Protein AF-A0A6A5HAQ0-F1 (afdb_monomer_lite)

InterPro domains:
  IPR001810 F-box domain [PF00646] (31-70)
  IPR001810 F-box domain [PS50181] (28-74)
  IPR001810 F-box domain [SM00256] (34-74)
  IPR036047 F-box-like domain superfamily [SSF81383] (24-90)

Organism: Caenorhabditis remanei (NCBI:txid31234)

Radius of gyration: 22.02 Å; chains: 1; bounding box: 55×58×57 Å

pLDDT: mean 70.09, std 23.06, range [25.55, 95.06]

Secondary structure (DSSP, 8-state):
-------SSSSGGG--PPP-----S-----GGGS-HHHHHHHHHHS-HHHHHHHTTT-HHHHHHHHHHT----EEEEEEEEETTEEEEEEEETTS-EEEEEEEE-SS-EEEEEEEE-TT--S---------------TTTTHHHHHTT--

Structure (mmCIF, N/CA/C/O backbone):
data_AF-A0A6A5HAQ0-F1
#
_entry.id   AF-A0A6A5HAQ0-F1
#
loop_
_atom_site.group_PDB
_atom_site.id
_atom_site.type_symbol
_atom_site.label_atom_id
_atom_site.label_alt_id
_atom_site.label_comp_id
_atom_site.label_asym_id
_atom_site.label_entity_id
_atom_site.label_seq_id
_atom_site.pdbx_PDB_ins_code
_atom_site.Cartn_x
_atom_site.Cartn_y
_atom_site.Cartn_z
_atom_site.occupancy
_atom_site.B_iso_or_equiv
_atom_site.auth_seq_id
_atom_site.auth_comp_id
_atom_site.auth_asym_id
_atom_site.auth_atom_id
_atom_site.pdbx_PDB_model_num
ATOM 1 N N . MET A 1 1 ? 35.320 44.596 -13.897 1.00 39.03 1 MET A N 1
ATOM 2 C CA . MET A 1 1 ? 35.387 43.252 -13.281 1.00 39.03 1 MET A CA 1
ATOM 3 C C . MET A 1 1 ? 34.126 42.502 -13.699 1.00 39.03 1 MET A C 1
ATOM 5 O O . MET A 1 1 ? 33.036 42.894 -13.307 1.00 39.03 1 MET A O 1
ATOM 9 N N . HIS A 1 2 ? 34.260 41.569 -14.641 1.00 41.62 2 HIS A N 1
ATOM 10 C CA . HIS A 1 2 ? 33.159 41.023 -15.441 1.00 41.62 2 HIS A CA 1
ATOM 11 C C . HIS A 1 2 ? 32.375 39.963 -14.645 1.00 41.62 2 HIS A C 1
ATOM 13 O O . HIS A 1 2 ? 32.931 38.932 -14.278 1.00 41.62 2 HIS A O 1
ATOM 19 N N . ARG A 1 3 ? 31.085 40.202 -14.390 1.00 46.31 3 ARG A N 1
ATOM 20 C CA . ARG A 1 3 ? 30.111 39.144 -14.089 1.00 46.31 3 ARG A CA 1
ATOM 21 C C . ARG A 1 3 ? 29.342 38.875 -15.375 1.00 46.31 3 ARG A C 1
ATOM 23 O O . ARG A 1 3 ? 28.721 39.802 -15.875 1.00 46.31 3 ARG A O 1
ATOM 30 N N . SER A 1 4 ? 29.330 37.643 -15.880 1.00 43.62 4 SER A N 1
ATOM 31 C CA . SER A 1 4 ? 28.161 37.174 -16.631 1.00 43.62 4 SER A CA 1
ATOM 32 C C . SER A 1 4 ? 28.118 35.653 -16.733 1.00 43.62 4 SER A C 1
ATOM 34 O O . SER A 1 4 ? 29.110 34.988 -17.014 1.00 43.62 4 SER A O 1
ATOM 36 N N . ILE A 1 5 ? 26.933 35.142 -16.438 1.00 51.72 5 ILE A N 1
ATOM 37 C CA . ILE A 1 5 ? 26.522 33.755 -16.259 1.00 51.72 5 ILE A CA 1
ATOM 38 C C . ILE A 1 5 ? 26.538 33.030 -17.614 1.00 51.72 5 ILE A C 1
ATOM 40 O O . ILE A 1 5 ? 25.803 33.406 -18.519 1.00 51.72 5 ILE A O 1
ATOM 44 N N . CYS A 1 6 ? 27.326 31.961 -17.754 1.00 48.03 6 CYS A N 1
ATOM 45 C CA . CYS A 1 6 ? 27.290 31.066 -18.919 1.00 48.03 6 CYS A CA 1
ATOM 46 C C . CYS A 1 6 ? 27.168 29.603 -18.476 1.00 48.03 6 CYS A C 1
ATOM 48 O O . CYS A 1 6 ? 28.138 28.851 -18.508 1.00 48.03 6 CYS A O 1
ATOM 50 N N . SER A 1 7 ? 25.976 29.181 -18.043 1.00 51.88 7 SER A N 1
ATOM 51 C CA . SER A 1 7 ? 25.698 27.743 -17.860 1.00 51.88 7 SER A CA 1
ATOM 52 C C . SER A 1 7 ? 24.232 27.318 -17.993 1.00 51.88 7 SER A C 1
ATOM 54 O O . SER A 1 7 ? 23.867 26.247 -17.529 1.00 51.88 7 SER A O 1
ATOM 56 N N . GLN A 1 8 ? 23.375 28.090 -18.670 1.00 53.41 8 GLN A N 1
ATOM 57 C CA . GLN A 1 8 ? 21.958 27.709 -18.828 1.00 53.41 8 GLN A CA 1
ATOM 58 C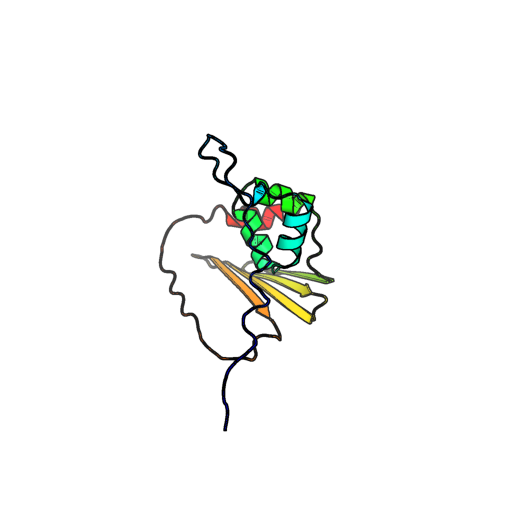 C . GLN A 1 8 ? 21.535 27.274 -20.243 1.00 53.41 8 GLN A C 1
ATOM 60 O O . GLN A 1 8 ? 20.347 27.147 -20.505 1.00 53.41 8 GLN A O 1
ATOM 65 N N . ILE A 1 9 ? 22.463 26.975 -21.161 1.00 53.72 9 ILE A N 1
ATOM 66 C CA . ILE A 1 9 ? 22.099 26.605 -22.550 1.00 53.72 9 ILE A CA 1
ATOM 67 C C . ILE A 1 9 ? 22.641 25.225 -22.947 1.00 53.72 9 ILE A C 1
ATOM 69 O O . ILE A 1 9 ? 23.204 25.049 -24.022 1.00 53.72 9 ILE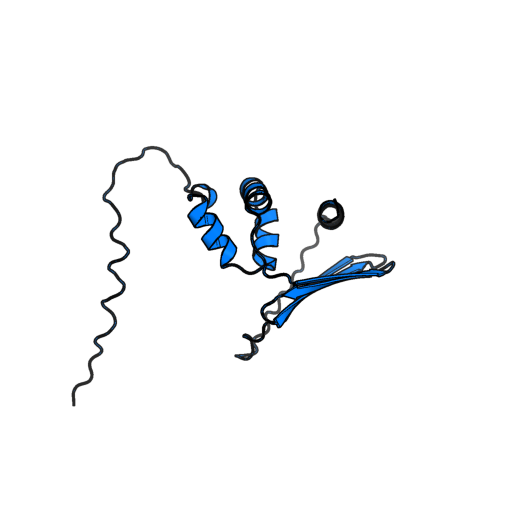 A O 1
ATOM 73 N N . LEU A 1 10 ? 22.487 24.214 -22.087 1.00 50.12 10 LEU A N 1
ATOM 74 C CA . LEU A 1 10 ? 22.828 22.829 -22.457 1.00 50.12 10 LEU A CA 1
ATOM 75 C C . LEU A 1 10 ? 21.720 21.795 -22.221 1.00 50.12 10 LEU A C 1
ATOM 77 O O . LEU A 1 10 ? 21.869 20.657 -22.655 1.00 50.12 10 LEU A O 1
ATOM 81 N N . CYS A 1 11 ? 20.567 22.185 -21.667 1.00 48.84 11 CYS A N 1
ATOM 82 C CA . CYS A 1 11 ? 19.470 21.244 -21.397 1.00 48.84 11 CYS A CA 1
ATOM 83 C C . CYS A 1 11 ? 18.275 21.323 -22.366 1.00 48.84 11 CYS A C 1
ATOM 85 O O . CYS A 1 11 ? 17.365 20.510 -22.261 1.00 48.84 11 CYS A O 1
ATOM 87 N N . LEU A 1 12 ? 18.261 22.227 -23.353 1.00 45.44 12 LEU A N 1
ATOM 88 C CA . LEU A 1 12 ? 17.104 22.380 -24.257 1.00 45.44 12 LEU A CA 1
ATOM 89 C C . LEU A 1 12 ? 17.155 21.513 -25.529 1.00 45.44 12 LEU A C 1
ATOM 91 O O . LEU A 1 12 ? 16.283 21.621 -26.385 1.00 45.44 12 LEU A O 1
ATOM 95 N N . LYS A 1 13 ? 18.138 20.612 -25.671 1.00 45.53 13 LYS A N 1
ATOM 96 C CA . LYS A 1 13 ? 18.230 19.717 -26.844 1.00 45.53 13 LYS A CA 1
ATOM 97 C C . LYS A 1 13 ? 17.326 18.479 -26.777 1.00 45.53 13 LYS A C 1
ATOM 99 O O . LYS A 1 13 ? 17.242 17.755 -27.762 1.00 45.53 13 LYS A O 1
ATOM 104 N N . TRP A 1 14 ? 16.656 18.240 -25.650 1.00 41.88 14 TRP A N 1
ATOM 105 C CA . TRP A 1 14 ? 15.807 17.059 -25.441 1.00 41.88 14 TRP A CA 1
ATOM 106 C C . TRP A 1 14 ? 14.336 17.251 -25.824 1.00 41.88 14 TRP A C 1
ATOM 108 O O . TRP A 1 14 ? 13.558 16.313 -25.708 1.00 41.88 14 TRP A O 1
ATOM 118 N N . PHE A 1 15 ? 13.948 18.429 -26.316 1.00 42.50 15 PHE A N 1
ATOM 119 C CA . PHE A 1 15 ? 12.556 18.717 -26.665 1.00 42.50 15 PHE A CA 1
ATOM 120 C C . PHE A 1 15 ? 12.433 19.259 -28.090 1.00 42.50 15 PHE A C 1
ATOM 122 O O . PHE A 1 15 ? 11.892 20.334 -28.331 1.00 42.50 15 PHE A O 1
ATOM 129 N N . LYS A 1 16 ? 12.969 18.524 -29.069 1.00 44.62 16 LYS A N 1
ATOM 130 C CA . LYS A 1 16 ? 12.567 18.738 -30.461 1.00 44.62 16 LYS A CA 1
ATOM 131 C C . LYS A 1 16 ? 11.376 17.826 -30.733 1.00 44.62 16 LYS A C 1
ATOM 133 O O . LYS A 1 16 ? 11.553 16.640 -30.994 1.00 44.62 16 LYS A O 1
ATOM 138 N N . SER A 1 17 ? 10.178 18.388 -30.589 1.00 50.38 17 SER A N 1
ATOM 139 C CA . SER A 1 17 ? 8.924 17.728 -30.956 1.00 50.38 17 SER A CA 1
ATOM 140 C C . SER A 1 17 ? 8.975 17.362 -32.444 1.00 50.38 17 SER A C 1
ATOM 142 O O . SER A 1 17 ? 9.303 18.241 -33.250 1.00 50.38 17 SER A O 1
ATOM 144 N N . PRO A 1 18 ? 8.701 16.107 -32.838 1.00 53.66 18 PRO A N 1
ATOM 145 C CA . PRO A 1 18 ? 8.437 15.787 -34.233 1.00 53.66 18 PRO A CA 1
ATOM 146 C C . PRO A 1 18 ? 7.295 16.664 -34.758 1.00 53.66 18 PRO A C 1
ATOM 148 O O . PRO A 1 18 ? 6.339 16.945 -34.031 1.00 53.66 18 PRO A O 1
ATOM 151 N N . GLN A 1 19 ? 7.468 17.155 -35.986 1.00 50.41 19 GLN A N 1
ATOM 152 C CA . GLN A 1 19 ? 6.498 17.988 -36.687 1.00 50.41 19 GLN A CA 1
ATOM 153 C C . GLN A 1 19 ? 5.164 17.255 -36.835 1.00 50.41 19 GLN A C 1
ATOM 155 O O . GLN A 1 19 ? 5.131 16.034 -36.962 1.00 50.41 19 GLN A O 1
ATOM 160 N N . GLU A 1 20 ? 4.100 18.052 -36.796 1.00 57.94 20 GLU A N 1
ATOM 161 C CA . GLU A 1 20 ? 2.698 17.687 -36.970 1.00 57.94 20 GLU A CA 1
ATOM 162 C C . GLU A 1 20 ? 2.494 16.719 -38.144 1.00 57.94 20 GLU A C 1
ATOM 164 O O . GLU A 1 20 ? 2.389 17.127 -39.298 1.00 57.94 20 GLU A O 1
ATOM 169 N N . GLU A 1 21 ? 2.377 15.428 -37.841 1.00 51.31 21 GLU A N 1
ATOM 170 C CA . GLU A 1 21 ? 1.581 14.526 -38.661 1.00 51.31 21 GLU A CA 1
ATOM 171 C C . GLU A 1 21 ? 0.204 14.419 -38.009 1.00 51.31 21 GLU A C 1
ATOM 173 O O . GLU A 1 21 ? 0.046 14.055 -36.843 1.00 51.31 21 GLU A O 1
ATOM 178 N N . VAL A 1 22 ? -0.791 14.855 -38.772 1.00 51.25 22 VAL A N 1
ATOM 179 C CA . VAL A 1 22 ? -2.199 14.933 -38.405 1.00 51.25 22 VAL A CA 1
ATOM 180 C C . VAL A 1 22 ? -2.718 13.531 -38.073 1.00 51.25 22 VAL A C 1
ATOM 182 O O . VAL A 1 22 ? -2.999 12.739 -38.967 1.00 51.25 22 VAL A O 1
ATOM 185 N N . PHE A 1 23 ? -2.903 13.242 -36.784 1.00 48.22 23 PHE A N 1
ATOM 186 C CA . PHE A 1 23 ? -3.730 12.131 -36.317 1.00 48.22 23 PHE A CA 1
ATOM 187 C C . PHE A 1 23 ? -5.082 12.685 -35.868 1.00 48.22 23 PHE A C 1
ATOM 189 O O . PHE A 1 23 ? -5.248 13.179 -34.755 1.00 48.22 23 PHE A O 1
ATOM 196 N N . THR A 1 24 ? -6.070 12.621 -36.758 1.00 57.78 24 THR A N 1
ATOM 197 C CA . THR A 1 24 ? -7.471 12.890 -36.424 1.00 57.78 24 THR A CA 1
ATOM 198 C C . THR A 1 24 ? -8.029 11.760 -35.562 1.00 57.78 24 THR A C 1
ATOM 200 O O . THR A 1 24 ? -8.511 10.752 -36.068 1.00 57.78 24 THR A O 1
ATOM 203 N N . SER A 1 25 ? -7.956 11.926 -34.250 1.00 55.00 25 SER A N 1
ATOM 204 C CA . SER A 1 25 ? -9.039 11.680 -33.292 1.00 55.00 25 SER A CA 1
ATOM 205 C C . SER A 1 25 ? -8.545 12.198 -31.947 1.00 55.00 25 SER A C 1
ATOM 207 O O . SER A 1 25 ? -7.350 12.130 -31.671 1.00 55.00 25 SER A O 1
ATOM 209 N N . ASP A 1 26 ? -9.445 12.757 -31.146 1.00 59.91 26 ASP A N 1
ATOM 210 C CA . ASP A 1 26 ? -9.218 13.286 -29.797 1.00 59.91 26 ASP A CA 1
ATOM 211 C C . ASP A 1 26 ? -8.805 12.155 -28.825 1.00 59.91 26 ASP A C 1
ATOM 213 O O . ASP A 1 26 ? -9.524 11.763 -27.906 1.00 59.91 26 ASP A O 1
ATOM 217 N N . SER A 1 27 ? -7.672 11.514 -29.114 1.00 62.72 27 SER A N 1
ATOM 218 C CA . SER A 1 27 ? -7.144 10.379 -28.378 1.00 62.72 27 SER A CA 1
ATOM 219 C C . SER A 1 27 ? -6.373 10.933 -27.193 1.00 62.72 27 SER A C 1
ATOM 221 O O . SER A 1 27 ? -5.240 11.404 -27.280 1.00 62.72 27 SER A O 1
ATOM 223 N N . LYS A 1 28 ? -7.052 10.944 -26.051 1.00 75.88 28 LYS A N 1
ATOM 224 C CA . LYS A 1 28 ? -6.459 11.246 -24.757 1.00 75.88 28 LYS A CA 1
ATOM 225 C C . LYS A 1 28 ? -5.313 10.266 -24.497 1.00 75.88 28 LYS A C 1
ATOM 227 O O . LYS A 1 28 ? -5.563 9.146 -24.062 1.00 75.88 28 LYS A O 1
ATOM 232 N N . VAL A 1 29 ? -4.077 10.704 -24.743 1.00 81.38 29 VAL A N 1
ATOM 233 C CA . VAL A 1 29 ? -2.872 9.925 -24.440 1.00 81.38 29 VAL A CA 1
ATOM 234 C C . VAL A 1 29 ? -2.844 9.644 -22.940 1.00 81.38 29 VAL A C 1
ATOM 236 O O . VAL A 1 29 ? -2.788 10.556 -22.109 1.00 81.38 29 VAL A O 1
ATOM 239 N N . SER A 1 30 ? -2.928 8.367 -22.596 1.00 83.88 30 SER A N 1
ATOM 240 C CA . SER A 1 30 ? -2.866 7.855 -21.239 1.00 83.88 30 SER A CA 1
ATOM 241 C C . SER A 1 30 ? -1.439 7.443 -20.910 1.00 83.88 30 SER A C 1
ATOM 243 O O . SER A 1 30 ? -0.687 6.958 -21.750 1.00 83.88 30 SER A O 1
ATOM 245 N N . ILE A 1 31 ? -1.071 7.550 -19.636 1.00 84.69 31 ILE A N 1
ATOM 246 C CA . ILE A 1 31 ? 0.174 6.961 -19.133 1.00 84.69 31 ILE A CA 1
ATOM 247 C C . ILE A 1 31 ? 0.248 5.450 -19.414 1.00 84.69 31 ILE A C 1
ATOM 249 O O . ILE A 1 31 ? 1.333 4.930 -19.636 1.00 84.69 31 ILE A O 1
ATOM 253 N N . MET A 1 32 ? -0.896 4.758 -19.473 1.00 86.31 32 MET A N 1
ATOM 254 C CA . MET A 1 32 ? -0.953 3.326 -19.798 1.00 86.31 32 MET A CA 1
ATOM 255 C C . MET A 1 32 ? -0.655 3.013 -21.269 1.00 86.31 32 MET A C 1
ATOM 257 O O . MET A 1 32 ? -0.423 1.853 -21.583 1.00 86.31 32 MET A O 1
ATOM 261 N N . ASP A 1 33 ? -0.631 4.016 -22.150 1.00 87.94 33 ASP A N 1
ATOM 262 C CA . ASP A 1 33 ? -0.256 3.829 -23.556 1.00 87.94 33 ASP A CA 1
ATOM 263 C C . ASP A 1 33 ? 1.275 3.792 -23.728 1.00 87.94 33 ASP A C 1
ATOM 265 O O . ASP A 1 33 ? 1.788 3.509 -24.812 1.00 87.94 33 ASP A O 1
ATOM 269 N N . MET A 1 34 ? 2.035 4.078 -22.659 1.00 90.69 34 MET A N 1
ATOM 270 C CA . MET A 1 34 ? 3.488 3.947 -22.668 1.00 90.69 34 MET A CA 1
ATOM 271 C C . MET A 1 34 ? 3.907 2.469 -22.704 1.00 90.69 34 MET A C 1
ATOM 273 O O . MET A 1 34 ? 3.323 1.652 -21.994 1.00 90.69 34 MET A O 1
ATOM 277 N N . PRO A 1 35 ? 4.985 2.120 -23.432 1.00 91.62 35 PRO A N 1
ATOM 278 C CA . PRO A 1 35 ? 5.501 0.756 -23.449 1.00 91.62 35 PRO A CA 1
ATOM 279 C C . PRO A 1 35 ? 5.841 0.238 -22.048 1.00 91.62 35 PRO A C 1
ATOM 281 O O . PRO A 1 35 ? 6.385 0.973 -21.217 1.00 91.62 35 PRO A O 1
ATOM 284 N N . ASP A 1 36 ? 5.645 -1.061 -21.824 1.00 89.81 36 ASP A N 1
ATOM 285 C CA . ASP A 1 36 ? 5.854 -1.722 -20.528 1.00 89.81 36 ASP A CA 1
ATOM 286 C C . ASP A 1 36 ? 7.215 -1.433 -19.888 1.00 89.81 36 ASP A C 1
ATOM 288 O O . ASP A 1 36 ? 7.324 -1.275 -18.671 1.00 89.81 36 ASP A O 1
ATOM 292 N N . LEU A 1 37 ? 8.276 -1.344 -20.697 1.00 90.12 37 LEU A N 1
ATOM 293 C CA . LEU A 1 37 ? 9.620 -1.025 -20.213 1.00 90.12 37 LEU A CA 1
ATOM 294 C C . LEU A 1 37 ? 9.669 0.354 -19.538 1.00 90.12 37 LEU A C 1
ATOM 296 O O . LEU A 1 37 ? 10.300 0.515 -18.491 1.00 90.12 37 LEU A O 1
ATOM 300 N N . VAL A 1 38 ? 8.997 1.340 -20.133 1.00 91.44 38 VAL A N 1
ATOM 301 C CA . VAL A 1 38 ? 8.907 2.703 -19.604 1.00 91.44 38 VAL A CA 1
ATOM 302 C C . VAL A 1 38 ? 8.080 2.690 -18.324 1.00 91.44 38 VAL A C 1
ATOM 304 O O . VAL A 1 38 ? 8.538 3.195 -17.299 1.00 91.44 38 VAL A O 1
ATOM 307 N N . MET A 1 39 ? 6.926 2.022 -18.343 1.00 92.00 39 MET A N 1
ATOM 308 C CA . MET A 1 39 ? 6.043 1.905 -17.182 1.00 92.00 39 MET A CA 1
ATOM 309 C C . MET A 1 39 ? 6.720 1.226 -15.992 1.00 92.00 39 MET A C 1
ATOM 311 O O . MET A 1 39 ? 6.661 1.730 -14.871 1.00 92.00 39 MET A O 1
ATOM 315 N N . ARG A 1 40 ? 7.463 0.141 -16.228 1.00 90.38 40 ARG A N 1
ATOM 316 C CA . ARG A 1 40 ? 8.249 -0.548 -15.195 1.00 90.38 40 ARG A CA 1
ATOM 317 C C . ARG A 1 40 ? 9.316 0.364 -14.599 1.00 90.38 40 ARG A C 1
ATOM 319 O O . ARG A 1 40 ? 9.536 0.333 -13.392 1.00 90.38 40 ARG A O 1
ATOM 326 N N . LYS A 1 41 ? 9.976 1.180 -15.423 1.00 89.94 41 LYS A N 1
ATOM 327 C CA . LYS A 1 41 ? 11.005 2.117 -14.958 1.00 89.94 41 LYS A CA 1
ATOM 328 C C . LYS A 1 41 ? 10.410 3.264 -14.140 1.00 89.94 41 LYS A C 1
ATOM 330 O O . LYS A 1 41 ? 10.994 3.642 -13.129 1.00 89.94 41 LYS A O 1
ATOM 335 N N . ILE A 1 42 ? 9.245 3.777 -14.539 1.00 90.81 42 ILE A N 1
ATOM 336 C CA . ILE A 1 42 ? 8.497 4.780 -13.769 1.00 90.81 42 ILE A CA 1
ATOM 337 C C . ILE A 1 42 ? 8.088 4.189 -12.417 1.00 90.81 42 ILE A C 1
ATOM 339 O O . ILE A 1 42 ? 8.410 4.762 -11.377 1.00 90.81 42 ILE A O 1
ATOM 343 N N . LEU A 1 43 ? 7.443 3.017 -12.421 1.00 89.56 43 LEU A N 1
ATOM 344 C CA . LEU A 1 43 ? 6.983 2.364 -11.197 1.00 89.56 43 LEU A CA 1
ATOM 345 C C . LEU A 1 43 ? 8.134 1.905 -10.289 1.00 89.56 43 LEU A C 1
ATOM 347 O O . LEU A 1 43 ? 7.998 1.932 -9.072 1.00 89.56 43 LEU A O 1
ATOM 351 N N . GLY A 1 44 ? 9.287 1.539 -10.852 1.00 85.19 44 GLY A N 1
ATOM 352 C CA . GLY A 1 44 ? 10.487 1.193 -10.085 1.00 85.19 44 GLY A CA 1
ATOM 353 C C . GLY A 1 44 ? 11.147 2.384 -9.381 1.00 85.19 44 GLY A C 1
ATOM 354 O O . GLY A 1 44 ? 11.887 2.185 -8.421 1.00 85.19 44 GLY A O 1
ATOM 355 N N . ASN A 1 45 ? 10.872 3.614 -9.827 1.00 85.25 45 ASN A N 1
ATOM 356 C CA . ASN A 1 45 ? 11.419 4.837 -9.233 1.00 85.25 45 ASN A CA 1
ATOM 357 C C . ASN A 1 45 ? 10.487 5.502 -8.210 1.00 85.25 45 ASN A C 1
ATOM 359 O O . ASN A 1 45 ? 10.903 6.450 -7.542 1.00 85.25 45 ASN A O 1
ATOM 363 N N . VAL A 1 46 ? 9.241 5.046 -8.078 1.00 85.12 46 VAL A N 1
ATOM 364 C CA . VAL A 1 46 ? 8.297 5.580 -7.085 1.00 85.12 46 VAL A CA 1
ATOM 365 C C . VAL A 1 46 ? 8.323 4.757 -5.794 1.00 85.12 46 VAL A C 1
ATOM 367 O O . VAL A 1 46 ? 8.687 3.584 -5.773 1.00 85.12 46 VAL A O 1
ATOM 370 N N . GLY A 1 47 ? 7.947 5.391 -4.681 1.00 84.19 47 GLY A N 1
ATOM 371 C CA . GLY A 1 47 ? 7.886 4.735 -3.375 1.00 84.19 47 GLY A CA 1
ATOM 372 C C . GLY A 1 47 ? 6.786 3.671 -3.286 1.00 84.19 47 GLY A C 1
ATOM 373 O O . GLY A 1 47 ? 5.771 3.745 -3.979 1.00 84.19 47 GLY A O 1
ATOM 374 N N . PHE A 1 48 ? 6.960 2.710 -2.375 1.00 84.94 48 PHE A N 1
ATOM 375 C CA . PHE A 1 48 ? 6.031 1.592 -2.173 1.00 84.94 48 PHE A CA 1
ATOM 376 C C . PHE A 1 48 ? 4.589 2.053 -1.912 1.00 84.94 48 PHE A C 1
ATOM 378 O O . PHE A 1 48 ? 3.667 1.591 -2.583 1.00 84.94 48 PHE A O 1
ATOM 385 N N . THR A 1 49 ? 4.377 3.017 -1.007 1.00 83.81 49 THR A N 1
ATOM 386 C CA . THR A 1 49 ? 3.027 3.531 -0.716 1.00 83.81 49 THR A CA 1
ATOM 387 C C . THR A 1 49 ? 2.376 4.168 -1.943 1.00 83.81 49 THR A C 1
ATOM 389 O O . THR A 1 49 ? 1.173 4.011 -2.157 1.00 83.81 49 THR A O 1
ATOM 392 N N . THR A 1 50 ? 3.153 4.844 -2.791 1.00 88.06 50 THR A N 1
ATOM 393 C CA . THR A 1 50 ? 2.644 5.413 -4.045 1.00 88.06 50 THR A CA 1
ATOM 394 C C . THR A 1 50 ? 2.207 4.318 -5.011 1.00 88.06 50 THR A C 1
ATOM 396 O O . THR A 1 50 ? 1.128 4.426 -5.587 1.00 88.06 50 THR A O 1
ATOM 399 N N . ILE A 1 51 ? 2.970 3.229 -5.139 1.00 89.81 51 ILE A N 1
ATOM 400 C CA . ILE A 1 51 ? 2.583 2.081 -5.977 1.00 89.81 51 ILE A CA 1
ATOM 401 C C . ILE A 1 51 ? 1.270 1.467 -5.479 1.00 89.81 51 ILE A C 1
ATOM 403 O O . ILE A 1 51 ? 0.355 1.231 -6.268 1.00 89.81 51 ILE A O 1
ATOM 407 N N . MET A 1 52 ? 1.125 1.291 -4.163 1.00 87.69 52 MET A N 1
ATOM 408 C CA . MET A 1 52 ? -0.114 0.772 -3.572 1.00 87.69 52 MET A CA 1
ATOM 409 C C . MET A 1 52 ? -1.312 1.699 -3.826 1.00 87.69 52 MET A C 1
ATOM 411 O O . MET A 1 52 ? -2.423 1.221 -4.058 1.00 87.69 52 MET A O 1
ATOM 415 N N . LYS A 1 53 ? -1.102 3.022 -3.853 1.00 89.00 53 LYS A N 1
ATOM 416 C CA . LYS A 1 53 ? -2.133 3.986 -4.272 1.00 89.00 53 LYS A CA 1
ATOM 417 C C . LYS A 1 53 ? -2.472 3.842 -5.759 1.00 89.00 53 LYS A C 1
ATOM 419 O O . LYS A 1 53 ? -3.654 3.812 -6.091 1.00 89.00 53 LYS A O 1
ATOM 424 N N . LEU A 1 54 ? -1.480 3.687 -6.640 1.00 90.19 54 LEU A N 1
ATOM 425 C CA . LEU A 1 54 ? -1.691 3.509 -8.086 1.00 90.19 54 LEU A CA 1
ATOM 426 C C . LEU A 1 54 ? -2.509 2.251 -8.413 1.00 90.19 54 LEU A C 1
ATOM 428 O O . LEU A 1 54 ? -3.390 2.309 -9.270 1.00 90.19 54 LEU A O 1
ATOM 432 N N . ARG A 1 55 ? -2.330 1.159 -7.656 1.00 90.31 55 ARG A N 1
ATOM 433 C CA . ARG A 1 55 ? -3.157 -0.063 -7.760 1.00 90.31 55 ARG A CA 1
ATOM 434 C C . ARG A 1 55 ? -4.662 0.198 -7.553 1.00 90.31 55 ARG A C 1
ATOM 436 O O . ARG A 1 55 ? -5.508 -0.566 -8.031 1.00 90.31 55 ARG A O 1
ATOM 443 N N . LYS A 1 56 ? -5.019 1.278 -6.844 1.00 87.81 56 LYS A N 1
ATOM 444 C CA . LYS A 1 56 ? -6.411 1.688 -6.591 1.00 87.81 56 LYS A CA 1
ATOM 445 C C . LYS A 1 56 ? -6.982 2.627 -7.660 1.00 87.81 56 LYS A C 1
ATOM 447 O O . LYS A 1 56 ? -8.195 2.792 -7.683 1.00 87.81 56 LYS A O 1
AT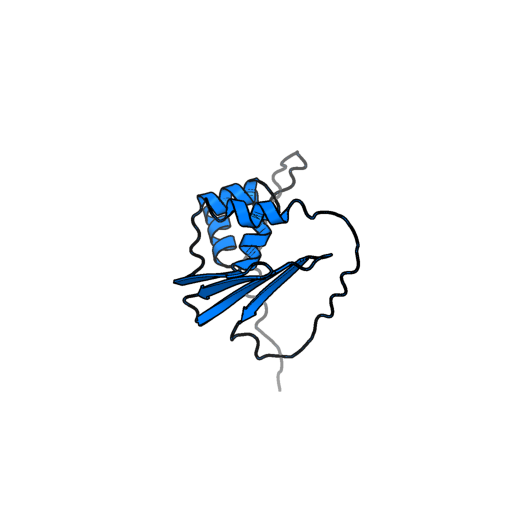OM 452 N N . VAL A 1 57 ? -6.153 3.227 -8.520 1.00 89.81 57 VAL A N 1
ATOM 453 C CA . VAL A 1 57 ? -6.587 4.263 -9.476 1.00 89.81 57 VAL A CA 1
ATOM 454 C C . VAL A 1 57 ? -7.395 3.676 -10.634 1.00 89.81 57 VAL A C 1
ATOM 456 O O . VAL A 1 57 ? -8.506 4.131 -10.886 1.00 89.81 57 VAL A O 1
ATOM 459 N N . CYS A 1 58 ? -6.867 2.671 -11.343 1.00 88.50 58 CYS A N 1
ATOM 460 C CA . CYS A 1 58 ? -7.583 2.013 -12.441 1.00 88.50 58 CYS A CA 1
ATOM 461 C C . CYS A 1 58 ? -7.216 0.526 -12.580 1.00 88.50 58 CYS A C 1
ATOM 463 O O . CYS A 1 58 ? -6.199 0.065 -12.055 1.00 88.50 58 CYS A O 1
ATOM 465 N N . HIS A 1 59 ? -8.046 -0.227 -13.310 1.00 89.19 59 HIS A N 1
ATOM 466 C CA . HIS A 1 59 ? -7.835 -1.660 -13.556 1.00 89.19 59 HIS A CA 1
ATOM 467 C C . HIS A 1 59 ? -6.544 -1.944 -14.329 1.00 89.19 59 HIS A C 1
ATOM 469 O O . HIS A 1 59 ? -5.855 -2.911 -14.028 1.00 89.19 59 HIS A O 1
ATOM 475 N N . ALA A 1 60 ? -6.185 -1.077 -15.276 1.00 89.50 60 ALA A N 1
ATOM 476 C CA . ALA A 1 60 ? -4.984 -1.249 -16.082 1.00 89.50 60 ALA A CA 1
ATOM 477 C C . ALA A 1 60 ? -3.708 -1.156 -15.220 1.00 89.50 60 ALA A C 1
ATOM 479 O O . ALA A 1 60 ? -2.836 -2.013 -15.322 1.00 89.50 60 ALA A O 1
ATOM 480 N N . PHE A 1 61 ? -3.637 -0.187 -14.296 1.00 91.12 61 PHE A N 1
ATOM 481 C CA . PHE A 1 61 ? -2.545 -0.106 -13.321 1.00 91.12 61 PHE A CA 1
ATOM 482 C C . PHE A 1 61 ? -2.500 -1.312 -12.395 1.00 91.12 61 PHE A C 1
ATOM 484 O O . PHE A 1 61 ? -1.418 -1.808 -12.102 1.00 91.12 61 PHE A O 1
ATOM 491 N N . ARG A 1 62 ? -3.662 -1.781 -11.927 1.00 91.62 62 ARG A N 1
ATOM 492 C CA . ARG A 1 62 ? -3.740 -2.958 -11.060 1.00 91.62 62 ARG A CA 1
ATOM 493 C C . ARG A 1 62 ? -3.145 -4.184 -11.738 1.00 91.62 62 ARG A C 1
ATOM 495 O O . ARG A 1 62 ? -2.242 -4.782 -11.170 1.00 91.62 62 ARG A O 1
ATOM 502 N N . ASN A 1 63 ? -3.593 -4.483 -12.955 1.00 91.44 63 ASN A N 1
ATOM 503 C CA . ASN A 1 63 ? -3.095 -5.621 -13.721 1.00 91.44 63 ASN A CA 1
ATOM 504 C C . ASN A 1 63 ? -1.593 -5.469 -13.991 1.00 91.44 63 ASN A C 1
ATOM 506 O O . ASN A 1 63 ? -0.825 -6.367 -13.679 1.00 91.44 63 ASN A O 1
ATOM 510 N N . PHE A 1 64 ? -1.147 -4.291 -14.444 1.00 91.56 64 PHE A N 1
ATOM 511 C CA . PHE A 1 64 ? 0.274 -4.056 -14.702 1.00 91.56 64 PHE A CA 1
ATOM 512 C C . PHE A 1 64 ? 1.145 -4.236 -13.452 1.00 91.56 64 PHE A C 1
ATOM 514 O O . PHE A 1 64 ? 2.202 -4.859 -13.519 1.00 91.56 64 PHE A O 1
ATOM 521 N N . ILE A 1 65 ? 0.740 -3.690 -12.302 1.00 91.50 65 ILE A N 1
ATOM 522 C CA . ILE A 1 65 ? 1.486 -3.822 -11.039 1.00 91.50 65 ILE A CA 1
ATOM 523 C C . ILE A 1 65 ? 1.547 -5.289 -10.601 1.00 91.50 65 ILE A C 1
ATOM 525 O O . ILE A 1 65 ? 2.617 -5.759 -10.208 1.00 91.50 65 ILE A O 1
ATOM 529 N N . ASP A 1 66 ? 0.425 -5.999 -10.701 1.00 88.62 66 ASP A N 1
ATOM 530 C CA . ASP A 1 66 ? 0.313 -7.398 -10.290 1.00 88.62 66 ASP A CA 1
ATOM 531 C C . ASP A 1 66 ? 1.149 -8.317 -11.216 1.00 88.62 66 ASP A C 1
ATOM 533 O O . ASP A 1 66 ? 1.868 -9.193 -10.729 1.00 88.62 66 ASP A O 1
ATOM 537 N N . ASP A 1 67 ? 1.176 -8.047 -12.526 1.00 89.56 67 ASP A N 1
ATOM 538 C CA . ASP A 1 67 ? 1.928 -8.821 -13.527 1.00 89.56 67 ASP A CA 1
ATOM 539 C C . ASP A 1 67 ? 3.431 -8.494 -13.548 1.00 89.56 67 ASP A C 1
ATOM 541 O O . ASP A 1 67 ? 4.281 -9.359 -13.786 1.00 89.56 67 ASP A O 1
ATOM 545 N N . SER A 1 68 ? 3.799 -7.233 -13.300 1.00 84.62 68 SER A N 1
ATOM 546 C CA . SER A 1 68 ? 5.176 -6.753 -13.481 1.00 84.62 68 SER A CA 1
ATOM 547 C C . SER A 1 68 ? 6.154 -7.220 -12.399 1.00 84.62 68 SER A C 1
ATOM 549 O O . SER A 1 68 ? 7.366 -7.085 -12.612 1.00 84.62 68 SER A O 1
ATOM 551 N N . LYS A 1 69 ? 5.667 -7.804 -11.288 1.00 81.06 69 LYS A N 1
ATOM 552 C CA . LYS A 1 69 ? 6.471 -8.332 -10.163 1.00 81.06 69 LYS A CA 1
ATOM 553 C C . LYS A 1 69 ? 7.605 -7.380 -9.771 1.00 81.06 69 LYS A C 1
ATOM 555 O O . LYS A 1 69 ? 8.785 -7.738 -9.783 1.00 81.06 69 LYS A O 1
ATOM 560 N N . LEU A 1 70 ? 7.248 -6.128 -9.492 1.00 83.12 70 LEU A N 1
ATOM 561 C CA . LEU A 1 70 ? 8.210 -5.087 -9.141 1.00 83.12 70 LEU A CA 1
ATOM 562 C C . LEU A 1 70 ? 8.974 -5.458 -7.863 1.00 83.12 70 LEU A C 1
ATOM 564 O O . LEU A 1 70 ? 8.410 -5.982 -6.904 1.00 83.12 70 LEU A O 1
ATOM 568 N N . ASN A 1 71 ? 10.271 -5.150 -7.838 1.00 84.69 71 ASN A N 1
ATOM 569 C CA . ASN A 1 71 ? 11.074 -5.305 -6.634 1.00 84.69 71 ASN A CA 1
ATOM 570 C C . ASN A 1 71 ? 10.902 -4.067 -5.744 1.00 84.69 71 ASN A C 1
ATOM 572 O O . ASN A 1 71 ? 11.463 -3.009 -6.017 1.00 84.69 71 ASN A O 1
ATOM 576 N N . TYR A 1 72 ? 10.139 -4.217 -4.664 1.00 83.62 72 TYR A N 1
ATOM 577 C CA . TYR A 1 72 ? 9.882 -3.151 -3.690 1.00 83.62 72 TYR A CA 1
ATOM 578 C C . TYR A 1 72 ? 11.001 -2.977 -2.647 1.00 83.62 72 TYR A C 1
ATOM 580 O O . TYR A 1 72 ? 10.910 -2.115 -1.771 1.00 83.62 72 TYR A O 1
ATOM 588 N N . GLY A 1 73 ? 12.042 -3.813 -2.703 1.00 86.25 73 GLY A N 1
ATOM 589 C CA . GLY A 1 73 ? 13.139 -3.836 -1.739 1.00 86.25 73 GLY A CA 1
ATOM 590 C C . GLY A 1 73 ? 12.728 -4.298 -0.341 1.00 86.25 73 GLY A C 1
ATOM 591 O O . GLY A 1 73 ? 13.442 -4.001 0.614 1.00 86.25 73 GLY A O 1
ATOM 592 N N . LEU A 1 74 ? 11.574 -4.959 -0.193 1.00 87.25 74 LEU A N 1
ATOM 593 C CA . LEU A 1 74 ? 11.098 -5.479 1.088 1.00 87.25 74 LEU A CA 1
ATOM 594 C C . LEU A 1 74 ? 11.932 -6.694 1.498 1.00 87.25 74 LEU A C 1
ATOM 596 O O . LEU A 1 74 ? 12.051 -7.652 0.740 1.00 87.25 74 LEU A O 1
ATOM 600 N N . THR A 1 75 ? 12.501 -6.652 2.698 1.00 91.69 75 THR A N 1
ATOM 601 C CA . THR A 1 75 ? 13.307 -7.747 3.257 1.00 91.69 75 THR A CA 1
ATOM 602 C C . THR A 1 75 ? 12.524 -8.584 4.252 1.00 91.69 75 THR A C 1
ATOM 604 O O . THR A 1 75 ? 12.756 -9.783 4.361 1.00 91.69 75 THR A O 1
ATOM 607 N N .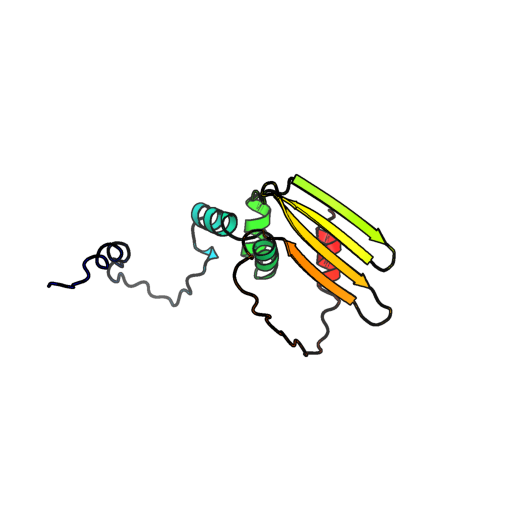 GLN A 1 76 ? 11.607 -7.958 4.988 1.00 90.50 76 GLN A N 1
ATOM 608 C CA . GLN A 1 76 ? 10.826 -8.614 6.026 1.00 90.50 76 GLN A CA 1
ATOM 609 C C . GLN A 1 76 ? 9.484 -7.909 6.204 1.00 90.50 76 GLN A C 1
ATOM 611 O O . GLN A 1 76 ? 9.404 -6.680 6.150 1.00 90.50 76 GLN A O 1
ATOM 616 N N . VAL A 1 77 ? 8.439 -8.692 6.464 1.00 92.56 77 VAL A N 1
ATOM 617 C CA . VAL A 1 77 ? 7.108 -8.195 6.819 1.00 92.56 77 VAL A CA 1
ATOM 618 C C . VAL A 1 77 ? 6.679 -8.871 8.112 1.00 92.56 77 VAL A C 1
ATOM 620 O O . VAL A 1 77 ? 6.568 -10.091 8.166 1.00 92.56 77 VAL A O 1
ATOM 623 N N . ASN A 1 78 ? 6.434 -8.071 9.146 1.00 93.75 78 ASN A N 1
ATOM 624 C CA . ASN A 1 78 ? 5.915 -8.541 10.422 1.00 93.75 78 ASN A CA 1
ATOM 625 C C . ASN A 1 78 ? 4.482 -8.048 10.592 1.00 93.75 78 ASN A C 1
ATOM 627 O O . ASN A 1 78 ? 4.220 -6.847 10.490 1.00 93.75 78 ASN A O 1
ATOM 631 N N . VAL A 1 79 ? 3.567 -8.973 10.870 1.00 95.06 79 VAL A N 1
ATOM 632 C CA . VAL A 1 79 ? 2.147 -8.690 11.082 1.00 95.06 79 VAL A CA 1
ATOM 633 C C . VAL A 1 79 ? 1.789 -9.065 12.515 1.00 95.06 79 VAL A C 1
ATOM 635 O O . VAL A 1 79 ? 1.972 -10.207 12.926 1.00 95.06 79 VAL A O 1
ATOM 638 N N . TRP A 1 80 ? 1.268 -8.102 13.269 1.00 94.69 80 TRP A N 1
ATOM 639 C CA . TRP A 1 80 ? 0.694 -8.311 14.593 1.00 94.69 80 TRP A CA 1
ATOM 640 C C . TRP A 1 80 ? -0.803 -8.056 14.524 1.00 94.69 80 TRP A C 1
ATOM 642 O O . TRP A 1 80 ? -1.233 -6.975 14.122 1.00 94.69 80 TRP A O 1
ATOM 652 N N . VAL A 1 81 ? -1.583 -9.048 14.941 1.00 93.50 81 VAL A N 1
ATOM 653 C CA . VAL A 1 81 ? -3.043 -8.981 14.967 1.00 93.50 81 VAL A CA 1
ATOM 654 C C . VAL A 1 81 ? -3.509 -9.080 16.412 1.00 93.50 81 VAL A C 1
ATOM 656 O O . VAL A 1 81 ? -3.156 -10.011 17.133 1.00 93.50 81 VAL A O 1
ATOM 659 N N . GLN A 1 82 ? -4.300 -8.103 16.827 1.00 92.50 82 GLN A N 1
ATOM 660 C CA . GLN A 1 82 ? -5.023 -8.044 18.090 1.00 92.50 82 GLN A CA 1
ATOM 661 C C . GLN A 1 82 ? -6.492 -7.705 17.788 1.00 92.50 82 GLN A C 1
ATOM 663 O O . GLN A 1 82 ? -6.776 -7.158 16.721 1.00 92.50 82 GLN A O 1
ATOM 668 N N . PRO A 1 83 ? -7.437 -7.975 18.709 1.00 89.75 83 PRO A N 1
ATOM 669 C CA . PRO A 1 83 ? -8.869 -7.795 18.445 1.00 89.75 83 PRO A CA 1
ATOM 670 C C . PRO A 1 83 ? -9.271 -6.405 17.928 1.00 89.75 83 PRO A C 1
ATOM 672 O O . PRO A 1 83 ? -10.189 -6.291 17.122 1.00 89.75 83 PRO A O 1
ATOM 675 N N . SER A 1 84 ? -8.581 -5.353 18.368 1.00 91.06 84 SER A N 1
ATOM 676 C CA . SER A 1 84 ? -8.843 -3.965 17.971 1.00 91.06 84 SER A CA 1
ATOM 677 C C . SER A 1 84 ? -7.689 -3.310 17.211 1.00 91.06 84 SER A C 1
ATOM 679 O O . SER A 1 84 ? -7.772 -2.125 16.899 1.00 91.06 84 SER A O 1
ATOM 681 N N . LEU A 1 85 ? -6.609 -4.036 16.909 1.00 91.62 85 LEU A N 1
ATOM 682 C CA . LEU A 1 85 ? -5.410 -3.462 16.298 1.00 91.62 85 LEU A CA 1
ATOM 683 C C . LEU A 1 85 ? -4.757 -4.457 15.342 1.00 91.62 85 LEU A C 1
ATOM 685 O O . LEU A 1 85 ? -4.383 -5.558 15.735 1.00 91.62 85 LEU A O 1
ATOM 689 N N . ILE A 1 86 ? -4.523 -4.027 14.107 1.00 94.62 86 ILE A N 1
ATOM 690 C CA . ILE A 1 86 ? -3.625 -4.706 13.176 1.00 94.62 86 ILE A CA 1
ATOM 691 C C . ILE A 1 86 ? -2.444 -3.782 12.929 1.00 94.62 86 ILE A C 1
ATOM 693 O O . ILE A 1 86 ? -2.604 -2.646 12.484 1.00 94.62 86 ILE A O 1
ATOM 697 N N . ARG A 1 87 ? -1.241 -4.274 13.203 1.00 92.69 87 ARG A N 1
ATOM 698 C CA . ARG A 1 87 ? 0.002 -3.564 12.927 1.00 92.69 87 ARG A CA 1
ATOM 699 C C . ARG A 1 87 ? 0.825 -4.361 11.939 1.00 92.69 87 ARG A C 1
ATOM 701 O O . ARG A 1 87 ? 1.138 -5.520 12.181 1.00 92.69 87 ARG A O 1
ATOM 708 N N . VAL A 1 88 ? 1.213 -3.722 10.849 1.00 93.81 88 VAL A N 1
ATOM 709 C CA . VAL A 1 88 ? 2.103 -4.285 9.839 1.00 93.81 88 VAL A CA 1
ATOM 710 C C . VAL A 1 88 ? 3.363 -3.438 9.809 1.00 93.81 88 VAL A C 1
ATOM 712 O O . VAL A 1 88 ? 3.298 -2.229 9.599 1.00 93.81 88 VAL A O 1
ATOM 715 N N . VAL A 1 89 ? 4.518 -4.058 10.031 1.00 93.19 89 VAL A N 1
ATOM 716 C CA . VAL A 1 89 ? 5.824 -3.405 9.898 1.00 93.19 89 VAL A CA 1
ATOM 717 C C . VAL A 1 89 ? 6.574 -4.078 8.763 1.00 93.19 89 VAL A C 1
ATOM 719 O O . VAL A 1 89 ? 6.863 -5.272 8.812 1.00 93.19 89 VAL A O 1
ATOM 722 N N . MET A 1 90 ? 6.879 -3.293 7.741 1.00 92.56 90 MET A N 1
ATOM 723 C CA . MET A 1 90 ? 7.601 -3.709 6.550 1.00 92.56 90 MET A CA 1
ATOM 724 C C . MET A 1 90 ? 8.996 -3.091 6.576 1.00 92.56 90 MET A C 1
ATOM 726 O O . MET A 1 90 ? 9.145 -1.868 6.632 1.00 92.56 90 MET A O 1
ATOM 730 N N . PHE A 1 91 ? 10.015 -3.939 6.531 1.00 90.25 91 PHE A N 1
ATOM 731 C CA . PHE A 1 91 ? 11.416 -3.537 6.494 1.00 90.25 91 PHE A CA 1
ATOM 732 C C . PHE A 1 91 ? 11.915 -3.531 5.058 1.00 90.25 91 PHE A C 1
ATOM 734 O O . PHE A 1 91 ? 11.622 -4.448 4.287 1.00 90.25 91 PHE A O 1
ATOM 741 N N . ARG A 1 92 ? 12.685 -2.499 4.705 1.00 87.69 92 ARG A N 1
ATOM 742 C CA . ARG A 1 92 ? 13.276 -2.344 3.377 1.00 87.69 92 ARG A CA 1
ATOM 743 C C . ARG A 1 92 ? 14.796 -2.462 3.441 1.00 87.69 92 ARG A C 1
ATOM 745 O O . ARG A 1 92 ? 15.414 -1.976 4.388 1.00 87.69 92 ARG A O 1
ATOM 752 N N . SER A 1 93 ? 15.422 -3.000 2.391 1.00 84.75 93 SER A N 1
ATOM 753 C CA . SER A 1 93 ? 16.890 -3.100 2.275 1.00 84.75 93 SER A CA 1
ATOM 754 C C . SER A 1 93 ? 17.593 -1.747 2.424 1.00 84.75 93 SER A C 1
ATOM 756 O O . SER A 1 93 ? 18.739 -1.686 2.850 1.00 84.75 93 SER A O 1
ATOM 758 N N . SER A 1 94 ? 16.902 -0.645 2.116 1.00 79.25 94 SER A N 1
ATOM 759 C CA . SER A 1 94 ? 17.424 0.719 2.245 1.00 79.25 94 SER A CA 1
ATOM 760 C C . SER A 1 94 ? 17.461 1.255 3.689 1.00 79.25 94 SER A C 1
ATOM 762 O O . SER A 1 94 ? 17.575 2.465 3.857 1.00 79.25 94 SER A O 1
ATOM 764 N N . ALA A 1 95 ? 17.290 0.407 4.711 1.00 70.81 95 ALA A N 1
ATOM 765 C CA . ALA A 1 95 ? 17.174 0.772 6.132 1.00 70.81 95 ALA A CA 1
ATOM 766 C C . ALA A 1 95 ? 15.994 1.706 6.489 1.00 70.81 95 ALA A C 1
ATOM 768 O O . ALA A 1 95 ? 15.983 2.299 7.568 1.00 70.81 95 ALA A O 1
ATOM 769 N N . ASN A 1 96 ? 14.999 1.804 5.602 1.00 83.12 96 ASN A N 1
ATOM 770 C CA . ASN A 1 96 ? 13.745 2.518 5.841 1.00 83.12 96 ASN A CA 1
ATOM 771 C C . ASN A 1 96 ? 12.655 1.510 6.222 1.00 83.12 96 ASN A C 1
ATOM 773 O O . ASN A 1 96 ? 12.644 0.380 5.722 1.00 83.12 96 ASN A O 1
ATOM 777 N N . THR A 1 97 ? 11.718 1.940 7.063 1.00 88.75 97 THR A N 1
ATOM 778 C CA . THR A 1 97 ? 10.630 1.092 7.564 1.00 88.75 97 THR A CA 1
ATOM 779 C C . THR A 1 97 ? 9.290 1.739 7.258 1.00 88.75 97 THR A C 1
ATOM 781 O O . THR A 1 97 ? 9.116 2.941 7.465 1.00 88.75 97 THR A O 1
ATOM 784 N N . ILE A 1 98 ? 8.345 0.928 6.792 1.00 90.19 98 ILE A N 1
ATOM 785 C CA . ILE A 1 98 ? 6.957 1.327 6.562 1.00 90.19 98 ILE A CA 1
ATOM 786 C C . ILE A 1 98 ? 6.105 0.655 7.631 1.00 90.19 98 ILE A C 1
ATOM 788 O O . ILE A 1 98 ? 6.142 -0.564 7.792 1.00 90.19 98 ILE A O 1
ATOM 792 N N . ILE A 1 99 ? 5.351 1.452 8.379 1.00 91.19 99 ILE A N 1
ATOM 793 C CA . ILE A 1 99 ? 4.474 0.987 9.450 1.00 91.19 99 ILE A CA 1
ATOM 794 C C . ILE A 1 99 ? 3.043 1.319 9.057 1.00 91.19 99 ILE A C 1
ATOM 796 O O . ILE A 1 99 ? 2.702 2.487 8.893 1.00 91.19 99 ILE A O 1
ATOM 800 N N . LEU A 1 100 ? 2.204 0.297 8.941 1.00 92.12 100 LEU A N 1
ATOM 801 C CA . LEU A 1 100 ? 0.767 0.438 8.765 1.00 92.12 100 LEU A CA 1
ATOM 802 C C . LEU A 1 100 ? 0.078 0.011 10.058 1.00 92.12 100 LEU A C 1
ATOM 804 O O . LEU A 1 100 ? 0.279 -1.101 10.539 1.00 92.12 100 LEU A O 1
ATOM 808 N N . ASN A 1 101 ? -0.725 0.904 10.622 1.00 92.06 101 ASN A N 1
ATOM 809 C CA . ASN A 1 101 ? -1.544 0.625 11.793 1.00 92.06 101 ASN A CA 1
ATOM 810 C C . ASN A 1 101 ? -3.010 0.779 11.403 1.00 92.06 101 ASN A C 1
ATOM 812 O O . ASN A 1 101 ? -3.410 1.832 10.911 1.00 92.06 101 ASN A O 1
ATOM 816 N N . TYR A 1 102 ? -3.797 -0.256 11.651 1.00 91.94 102 TYR A N 1
ATOM 817 C CA . TYR A 1 102 ? -5.250 -0.221 11.638 1.00 91.94 102 TYR A CA 1
ATOM 818 C C . TYR A 1 102 ? -5.736 -0.392 13.073 1.00 91.94 102 TYR A C 1
ATOM 820 O O . TYR A 1 102 ? -5.351 -1.361 13.723 1.00 91.94 102 TYR A O 1
ATOM 828 N N . ALA A 1 103 ? -6.576 0.514 13.559 1.00 91.00 103 ALA A N 1
ATOM 829 C CA . ALA A 1 103 ? -7.220 0.414 14.861 1.00 91.00 103 ALA A CA 1
ATOM 830 C C . ALA A 1 103 ? -8.742 0.451 14.693 1.00 91.00 103 ALA A C 1
ATOM 832 O O . ALA A 1 103 ? -9.268 1.344 14.028 1.00 91.00 103 ALA A O 1
ATOM 833 N N . LYS A 1 104 ? -9.440 -0.506 15.307 1.00 91.38 104 LYS A N 1
ATOM 834 C CA . LYS A 1 104 ? -10.902 -0.593 15.328 1.00 91.38 104 LYS A CA 1
ATOM 835 C C . LYS A 1 104 ? -11.426 -0.139 16.682 1.00 91.38 104 LYS A C 1
ATOM 837 O O . LYS A 1 104 ? -11.093 -0.722 17.713 1.00 91.38 104 LYS A O 1
ATOM 842 N N . TYR A 1 105 ? -12.281 0.869 16.658 1.00 85.38 105 TYR A N 1
ATOM 843 C CA . TYR A 1 105 ? -13.040 1.360 17.800 1.00 85.38 105 TYR A CA 1
ATOM 844 C C . TYR A 1 105 ? -14.507 0.950 17.649 1.00 85.38 105 TYR A C 1
ATOM 846 O O . TYR A 1 105 ? -14.936 0.490 16.593 1.00 85.38 105 TYR A O 1
ATOM 854 N N . ALA A 1 106 ? -15.295 1.113 18.712 1.00 85.00 106 ALA A N 1
ATOM 855 C CA . ALA A 1 106 ? -16.710 0.738 18.696 1.00 85.00 106 ALA A CA 1
ATOM 856 C C . ALA A 1 106 ? -17.521 1.488 17.621 1.00 85.00 106 ALA A C 1
ATOM 858 O O . ALA A 1 106 ? -18.491 0.949 17.099 1.00 85.00 106 ALA A O 1
ATOM 859 N N . THR A 1 107 ? -17.121 2.718 17.294 1.00 88.62 107 THR A N 1
ATOM 860 C CA . THR A 1 107 ? -17.855 3.624 16.397 1.00 88.62 107 THR A CA 1
ATOM 861 C C . THR A 1 107 ? -17.056 4.062 15.175 1.00 88.62 107 THR A C 1
ATOM 863 O O . THR A 1 107 ? -17.583 4.780 14.332 1.00 88.62 107 THR A O 1
ATOM 866 N N . SER A 1 108 ? -15.780 3.692 15.084 1.00 87.75 108 SER A N 1
ATOM 867 C CA . SER A 1 108 ? -14.896 4.182 14.032 1.00 87.75 108 SER A CA 1
ATOM 868 C C . SER A 1 108 ? -13.726 3.238 13.795 1.00 87.75 108 SER A C 1
ATOM 870 O O . SER A 1 108 ? -13.429 2.354 14.597 1.00 87.75 108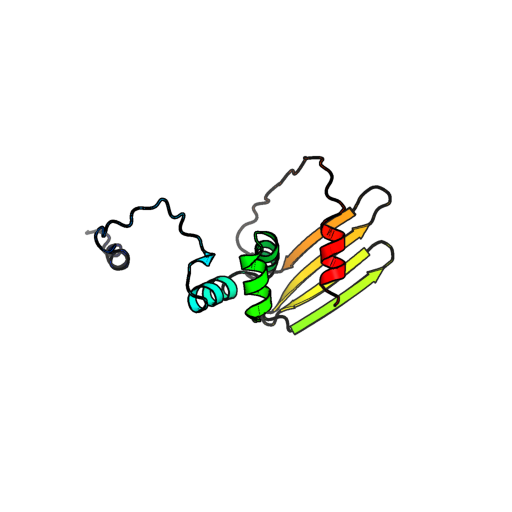 SER A O 1
ATOM 872 N N . SER A 1 109 ? -13.035 3.439 12.680 1.00 89.38 109 SER A N 1
ATOM 873 C CA . SER A 1 109 ? -11.762 2.786 12.395 1.00 89.38 109 SER A CA 1
ATOM 874 C C . SER A 1 109 ? -10.736 3.834 11.986 1.00 89.38 109 SER A C 1
ATOM 876 O O . SER A 1 109 ? -11.061 4.773 11.262 1.00 89.38 109 SER A O 1
ATOM 878 N N . LEU A 1 110 ? -9.492 3.668 12.429 1.00 88.44 110 LEU A N 1
ATOM 879 C CA . LEU A 1 110 ? -8.371 4.526 12.058 1.00 88.44 110 LEU A CA 1
ATOM 880 C C . LEU A 1 110 ? -7.333 3.720 11.289 1.00 88.44 110 LEU A C 1
ATOM 882 O O . LEU A 1 110 ? -6.966 2.620 11.695 1.00 88.44 110 LEU A O 1
ATOM 886 N N . VAL A 1 111 ? -6.829 4.296 10.198 1.00 88.69 111 VAL A N 1
ATOM 887 C CA . VAL A 1 111 ? -5.717 3.740 9.422 1.00 88.69 111 VAL A CA 1
ATOM 888 C C . VAL A 1 111 ? -4.631 4.791 9.313 1.00 88.69 111 VAL A C 1
ATOM 890 O O . VAL A 1 111 ? -4.878 5.887 8.821 1.00 88.69 111 VAL A O 1
ATOM 893 N N . ASN A 1 112 ? -3.422 4.447 9.742 1.00 89.81 112 ASN A N 1
ATOM 894 C CA . ASN A 1 112 ? -2.260 5.318 9.647 1.00 89.81 112 ASN A CA 1
ATOM 895 C C . ASN A 1 112 ? -1.103 4.588 8.960 1.00 89.81 112 ASN A C 1
ATOM 897 O O . ASN A 1 112 ? -0.812 3.434 9.282 1.00 89.81 112 ASN A O 1
ATOM 901 N N . ILE A 1 113 ? -0.438 5.280 8.036 1.00 88.00 113 ILE A N 1
ATOM 902 C CA . ILE A 1 113 ? 0.768 4.815 7.353 1.00 88.00 113 ILE A CA 1
ATOM 903 C C . ILE A 1 113 ? 1.900 5.771 7.712 1.00 88.00 113 ILE A C 1
ATOM 905 O O . ILE A 1 113 ? 1.830 6.964 7.432 1.00 88.00 113 ILE A O 1
ATOM 909 N N . THR A 1 114 ? 2.960 5.241 8.310 1.00 88.00 114 THR A N 1
ATOM 910 C CA . THR A 1 114 ? 4.160 5.998 8.664 1.00 88.00 114 THR A CA 1
ATOM 911 C C . THR A 1 114 ? 5.353 5.423 7.919 1.00 88.00 114 THR A C 1
ATOM 913 O O . THR A 1 114 ? 5.689 4.251 8.086 1.00 88.00 114 THR A O 1
ATOM 916 N N . GLU A 1 115 ? 6.008 6.251 7.110 1.00 84.12 115 GLU A N 1
ATOM 917 C CA . GLU A 1 115 ? 7.284 5.917 6.480 1.00 84.12 115 GLU A CA 1
ATOM 918 C C . GLU A 1 115 ? 8.408 6.641 7.217 1.00 84.12 115 GLU A C 1
ATOM 920 O O . GLU A 1 115 ? 8.403 7.865 7.338 1.00 84.12 115 GLU A O 1
ATOM 925 N N . SER A 1 116 ? 9.378 5.886 7.725 1.00 72.62 116 SER A N 1
ATOM 926 C CA . SER A 1 116 ? 10.610 6.462 8.255 1.00 72.62 116 SER A CA 1
ATOM 927 C C . SER A 1 116 ? 11.620 6.560 7.113 1.00 72.62 116 SER A C 1
ATOM 929 O O . SER A 1 116 ? 12.170 5.541 6.690 1.00 72.62 116 SER A O 1
ATOM 931 N N . ASP A 1 117 ? 11.830 7.770 6.587 1.00 61.12 117 ASP A N 1
ATOM 932 C CA . ASP A 1 117 ? 12.913 8.066 5.646 1.00 61.12 117 ASP A CA 1
ATOM 933 C C . ASP A 1 117 ? 14.029 8.841 6.356 1.00 61.12 117 ASP A C 1
ATOM 935 O O . ASP A 1 117 ? 13.784 9.836 7.038 1.00 61.12 117 ASP A O 1
ATOM 939 N N . ARG A 1 118 ? 15.280 8.412 6.172 1.00 53.22 118 ARG A N 1
ATOM 940 C CA . ARG A 1 118 ? 16.455 9.143 6.671 1.00 53.22 118 ARG A CA 1
ATOM 941 C C . ARG A 1 118 ? 16.769 10.400 5.854 1.00 53.22 118 ARG A C 1
ATOM 943 O O . ARG A 1 118 ? 17.590 11.198 6.293 1.00 53.22 118 ARG A O 1
ATOM 950 N N . ARG A 1 119 ? 16.143 10.605 4.687 1.00 48.31 119 ARG A N 1
ATOM 951 C CA . ARG A 1 119 ? 16.336 11.824 3.873 1.00 48.31 119 ARG A CA 1
ATOM 952 C C . ARG A 1 119 ? 15.563 13.049 4.370 1.00 48.31 119 ARG A C 1
ATOM 954 O O . ARG A 1 119 ? 15.838 14.144 3.894 1.00 48.31 119 ARG A O 1
ATOM 961 N N . SER A 1 120 ? 14.674 12.901 5.350 1.00 44.59 120 SER A N 1
ATOM 962 C CA . SER A 1 120 ? 13.838 13.996 5.867 1.00 44.59 120 SER A CA 1
ATOM 963 C C . SER A 1 120 ? 14.373 14.616 7.167 1.00 44.59 120 SER A C 1
ATOM 965 O O . SER A 1 120 ? 13.605 14.939 8.067 1.00 44.59 120 SER A O 1
ATOM 967 N N . GLN A 1 121 ? 15.690 14.819 7.272 1.00 37.81 121 GLN A N 1
ATOM 968 C CA . GLN A 1 121 ? 16.257 15.876 8.122 1.00 37.81 121 GLN A CA 1
ATOM 969 C C . GLN A 1 121 ? 16.641 17.073 7.243 1.00 37.81 121 GLN A C 1
ATOM 971 O O . GLN A 1 121 ? 17.798 17.459 7.132 1.00 37.81 121 GLN A O 1
ATOM 976 N N . SER A 1 122 ? 15.648 17.673 6.599 1.00 33.81 122 SER A N 1
ATOM 977 C CA . SER A 1 122 ? 15.734 19.072 6.197 1.00 33.81 122 SER A CA 1
ATOM 978 C C . SER A 1 122 ? 14.334 19.666 6.231 1.00 33.81 122 SER A C 1
ATOM 980 O O . SER A 1 122 ? 13.508 19.359 5.379 1.00 33.81 122 SER A O 1
ATOM 982 N N . ASN A 1 123 ? 14.138 20.516 7.236 1.00 28.89 123 ASN A N 1
ATOM 983 C CA . ASN A 1 123 ? 13.046 21.461 7.442 1.00 28.89 123 ASN A CA 1
ATOM 984 C C . ASN A 1 123 ? 11.666 20.868 7.762 1.00 28.89 123 ASN A C 1
ATOM 986 O O . ASN A 1 123 ? 10.962 20.290 6.942 1.00 28.89 123 ASN A O 1
ATOM 990 N N . LEU A 1 124 ? 11.312 21.082 9.027 1.00 38.03 124 LEU A N 1
ATOM 991 C CA . LEU A 1 124 ? 9.988 20.995 9.608 1.00 38.03 124 LEU A CA 1
ATOM 992 C C . LEU A 1 124 ? 9.054 21.995 8.911 1.00 38.03 124 LEU A C 1
ATOM 994 O O . LEU A 1 124 ? 9.114 23.184 9.199 1.00 38.03 124 LEU A O 1
ATOM 998 N N . GLU A 1 125 ? 8.162 21.501 8.062 1.00 29.12 125 GLU A N 1
ATOM 999 C CA . GLU A 1 125 ? 6.864 22.128 7.815 1.00 29.12 125 GLU A CA 1
ATOM 1000 C C . GLU A 1 125 ? 5.801 21.041 7.950 1.00 29.12 125 GLU A C 1
ATOM 1002 O O . GLU A 1 125 ? 5.828 20.003 7.287 1.00 29.12 125 GLU A O 1
ATOM 1007 N N . THR A 1 126 ? 4.906 21.253 8.907 1.00 30.55 126 THR A N 1
ATOM 1008 C CA . THR A 1 126 ? 3.732 20.423 9.140 1.00 30.55 126 THR A CA 1
ATOM 1009 C C . THR A 1 126 ? 2.718 20.697 8.029 1.00 30.55 126 THR A C 1
ATOM 1011 O O . THR A 1 126 ? 2.331 21.848 7.843 1.00 30.55 126 THR A O 1
ATOM 1014 N N . PRO A 1 127 ? 2.215 19.685 7.305 1.00 30.59 127 PRO A N 1
ATOM 1015 C CA . PRO A 1 127 ? 0.958 19.827 6.605 1.00 30.59 127 PRO A CA 1
ATOM 1016 C C . PRO A 1 127 ? -0.141 19.416 7.582 1.00 30.59 127 PRO A C 1
ATOM 1018 O O . PRO A 1 127 ? -0.443 18.233 7.753 1.00 30.59 127 PRO A O 1
ATOM 1021 N N . THR A 1 128 ? -0.738 20.407 8.241 1.00 33.34 128 THR A N 1
ATOM 1022 C CA . THR A 1 128 ? -2.114 20.291 8.723 1.00 33.34 128 THR A CA 1
ATOM 1023 C C . THR A 1 128 ? -2.978 19.952 7.514 1.00 33.34 128 THR A C 1
ATOM 1025 O O . THR A 1 128 ? -3.158 20.775 6.619 1.00 33.34 128 THR A O 1
ATOM 1028 N N . THR A 1 129 ? -3.455 18.716 7.448 1.00 33.06 129 THR A N 1
ATOM 1029 C CA . THR A 1 129 ? -4.551 18.354 6.553 1.00 33.06 129 THR A CA 1
ATOM 1030 C C . THR A 1 129 ? -5.722 17.987 7.438 1.00 33.06 129 THR A C 1
ATOM 1032 O O . THR A 1 129 ? -5.875 16.847 7.868 1.00 33.06 129 THR A O 1
ATOM 1035 N N . ASP A 1 130 ? -6.508 19.014 7.750 1.00 25.55 130 ASP A N 1
ATOM 1036 C CA . ASP A 1 130 ? -7.915 18.851 8.069 1.00 25.55 130 ASP A CA 1
ATOM 1037 C C . ASP A 1 130 ? -8.554 18.095 6.898 1.00 25.55 130 ASP A C 1
ATOM 1039 O O . ASP A 1 130 ? -8.562 18.568 5.761 1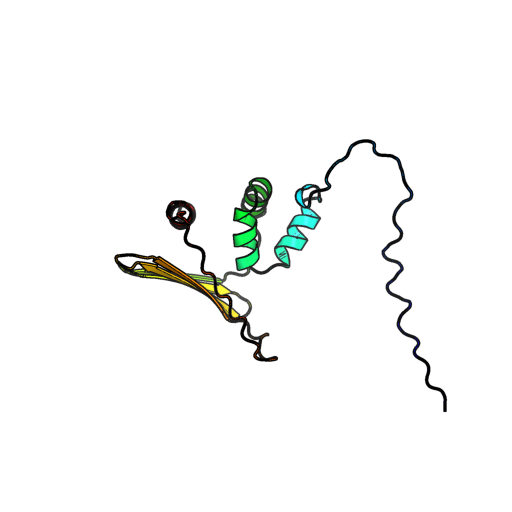.00 25.55 130 ASP A O 1
ATOM 1043 N N . PHE A 1 131 ? -9.028 16.883 7.162 1.00 33.78 131 PHE A N 1
ATOM 1044 C CA . PHE A 1 131 ? -9.965 16.183 6.294 1.00 33.78 131 PHE A CA 1
ATOM 1045 C C . PHE A 1 131 ? -11.218 15.945 7.124 1.00 33.78 131 PHE A C 1
ATOM 1047 O O . PHE A 1 131 ? -11.388 14.898 7.747 1.00 33.78 131 PHE A O 1
ATOM 1054 N N . ASP A 1 132 ? -12.062 16.970 7.159 1.00 30.98 132 ASP A N 1
ATOM 1055 C CA . ASP A 1 132 ? -13.473 16.808 7.460 1.00 30.98 132 ASP A CA 1
ATOM 1056 C C . ASP A 1 132 ? -14.189 16.599 6.123 1.00 30.98 132 ASP A C 1
ATOM 1058 O O . ASP A 1 132 ? -14.342 17.528 5.337 1.00 30.98 132 ASP A O 1
ATOM 1062 N N . GLU A 1 133 ? -14.551 15.353 5.824 1.00 34.88 133 GLU A N 1
ATOM 1063 C CA . GLU A 1 133 ? -15.754 15.089 5.042 1.00 34.88 133 GLU A CA 1
ATOM 1064 C C . GLU A 1 133 ? -16.258 13.676 5.349 1.00 34.88 133 GLU A C 1
ATOM 1066 O O . GLU A 1 133 ? -15.743 12.649 4.897 1.00 34.88 133 GLU A O 1
ATOM 1071 N N . SER A 1 134 ? -17.292 13.654 6.185 1.00 33.09 134 SER A N 1
ATOM 1072 C CA . SER A 1 134 ? -18.267 12.583 6.321 1.00 33.09 134 SER A CA 1
ATOM 1073 C C . SER A 1 134 ? -18.653 11.975 4.965 1.00 33.09 134 SER A C 1
ATOM 1075 O O . SER A 1 134 ? -19.062 12.699 4.059 1.00 33.09 134 SER A O 1
ATOM 1077 N N . GLY A 1 135 ? -18.626 10.644 4.840 1.00 29.77 135 GLY A N 1
ATOM 1078 C CA . GLY A 1 135 ? -19.206 9.990 3.663 1.00 29.77 135 GLY A CA 1
ATOM 1079 C C . GLY A 1 135 ? -18.788 8.543 3.425 1.00 29.77 135 GLY A C 1
ATOM 1080 O O . GLY A 1 135 ? -18.042 8.249 2.498 1.00 29.77 135 GLY A O 1
ATOM 1081 N N . THR A 1 136 ? -19.305 7.633 4.250 1.00 43.88 136 THR A N 1
ATOM 1082 C CA . THR A 1 136 ? -19.702 6.256 3.894 1.00 43.88 136 THR A CA 1
ATOM 1083 C C . THR A 1 136 ? -18.919 5.559 2.770 1.00 43.88 136 THR A C 1
ATOM 1085 O O . THR A 1 136 ? -19.401 5.479 1.641 1.00 43.88 136 THR A O 1
ATOM 1088 N N . ARG A 1 137 ? -17.767 4.943 3.083 1.00 39.03 137 ARG A N 1
ATOM 1089 C CA . ARG A 1 137 ? -17.159 3.858 2.273 1.00 39.03 137 ARG A CA 1
ATOM 1090 C C . ARG A 1 137 ? -16.418 2.824 3.133 1.00 39.03 137 ARG A C 1
ATOM 1092 O O . ARG A 1 137 ? -15.309 2.407 2.805 1.00 39.03 137 ARG A O 1
ATOM 1099 N N . GLU A 1 138 ? -17.052 2.372 4.215 1.00 42.44 138 GLU A N 1
ATOM 1100 C CA . GLU A 1 138 ? -16.523 1.301 5.081 1.00 42.44 138 GLU A CA 1
ATOM 1101 C C . GLU A 1 138 ? -16.386 -0.065 4.370 1.00 42.44 138 GLU A C 1
ATOM 1103 O O . GLU A 1 138 ? -15.667 -0.937 4.841 1.00 42.44 138 GLU A O 1
ATOM 1108 N N . SER A 1 139 ? -16.963 -0.249 3.179 1.00 42.78 139 SER A N 1
ATOM 1109 C CA . SER A 1 139 ? -16.933 -1.527 2.449 1.00 42.78 139 SER A CA 1
ATOM 1110 C C . SER A 1 139 ? -15.710 -1.755 1.545 1.00 42.78 139 SER A C 1
ATOM 1112 O O . SER A 1 139 ? -15.524 -2.858 1.039 1.00 42.78 139 SER A O 1
ATOM 1114 N N . GLN A 1 140 ? -14.856 -0.749 1.312 1.00 37.75 140 GLN A N 1
ATOM 1115 C CA . GLN A 1 140 ? -13.761 -0.854 0.325 1.00 37.75 140 GLN A CA 1
ATOM 1116 C C . GLN A 1 140 ? -12.391 -1.191 0.938 1.00 37.75 140 GLN A C 1
ATOM 1118 O O . GLN A 1 140 ? -11.480 -1.600 0.219 1.00 37.75 140 GLN A O 1
ATOM 1123 N N . LEU A 1 141 ? -12.217 -1.028 2.254 1.00 46.03 141 LEU A N 1
ATOM 1124 C CA . LEU A 1 141 ? -10.944 -1.310 2.934 1.00 46.03 141 LEU A CA 1
ATOM 1125 C C . LEU A 1 141 ? -10.893 -2.713 3.552 1.00 46.03 141 LEU A C 1
ATOM 1127 O O . LEU A 1 141 ? -9.809 -3.290 3.614 1.00 46.03 141 LEU A O 1
ATOM 1131 N N . GLU A 1 142 ? -12.042 -3.311 3.880 1.00 42.66 142 GLU A N 1
ATOM 1132 C CA . GLU A 1 142 ? -12.109 -4.731 4.261 1.00 42.66 142 GLU A CA 1
ATOM 1133 C C . GLU A 1 142 ? -11.648 -5.644 3.108 1.00 42.66 142 GLU A C 1
ATOM 1135 O O . GLU A 1 142 ? -10.954 -6.635 3.329 1.00 42.66 142 GLU A O 1
ATOM 1140 N N . SER A 1 143 ? -11.894 -5.239 1.853 1.00 40.94 143 SER A N 1
ATOM 1141 C CA . SER A 1 143 ? -11.378 -5.927 0.659 1.00 40.94 143 SER A CA 1
ATOM 1142 C C . SER A 1 143 ? -9.844 -5.891 0.553 1.00 40.94 143 SER A C 1
ATOM 1144 O O . SER A 1 143 ? -9.238 -6.858 0.089 1.00 40.94 143 SER A O 1
ATOM 1146 N N . LEU A 1 144 ? -9.185 -4.824 1.018 1.00 45.75 144 LEU A N 1
ATOM 1147 C CA . LEU A 1 144 ? -7.723 -4.685 0.951 1.00 45.75 144 LEU A CA 1
ATOM 1148 C C . LEU A 1 144 ? -6.993 -5.588 1.951 1.00 45.75 144 LEU A C 1
ATOM 1150 O O . LEU A 1 144 ? -5.893 -6.045 1.651 1.00 45.75 144 LEU A O 1
ATOM 1154 N N . ILE A 1 145 ? -7.606 -5.870 3.104 1.00 48.62 145 ILE A N 1
ATOM 1155 C CA . ILE A 1 145 ? -7.049 -6.802 4.093 1.00 48.62 145 ILE A CA 1
ATOM 1156 C C . ILE A 1 145 ? -7.274 -8.252 3.638 1.00 48.62 145 ILE A C 1
ATOM 1158 O O . ILE A 1 145 ? -6.353 -9.060 3.727 1.00 48.62 145 ILE A O 1
ATOM 1162 N N . PHE A 1 146 ? -8.441 -8.573 3.067 1.00 42.47 146 PHE A N 1
ATOM 1163 C CA . PHE A 1 146 ? -8.734 -9.932 2.589 1.00 42.47 146 PHE A CA 1
ATOM 1164 C C . PHE A 1 146 ? -7.998 -10.322 1.296 1.00 42.47 146 PHE A C 1
ATOM 1166 O O . PHE A 1 146 ? -7.626 -11.480 1.143 1.00 42.47 146 PHE A O 1
ATOM 1173 N N . THR A 1 147 ? -7.719 -9.380 0.389 1.00 41.19 147 THR A N 1
ATOM 1174 C CA . THR A 1 147 ? -7.040 -9.686 -0.894 1.00 41.19 147 THR A CA 1
ATOM 1175 C C . THR A 1 147 ? -5.510 -9.737 -0.767 1.00 41.19 147 THR A C 1
ATOM 1177 O O . THR A 1 147 ? -4.829 -10.189 -1.676 1.00 41.19 147 THR A O 1
ATOM 1180 N N . ALA A 1 148 ? -4.936 -9.271 0.346 1.00 34.81 148 ALA A N 1
ATOM 1181 C CA . ALA A 1 148 ? -3.493 -9.357 0.597 1.00 34.81 148 ALA A CA 1
ATOM 1182 C C . ALA A 1 148 ? -3.069 -10.668 1.298 1.00 34.81 148 ALA A C 1
ATOM 1184 O O . ALA A 1 148 ? -1.880 -10.865 1.542 1.00 34.81 148 ALA A O 1
ATOM 1185 N N . LEU A 1 149 ? -4.030 -11.541 1.632 1.00 32.56 149 LEU A N 1
ATOM 1186 C CA . LEU A 1 149 ? -3.833 -12.805 2.356 1.00 32.56 149 LEU A CA 1
ATOM 1187 C C . LEU A 1 149 ? -4.233 -14.057 1.543 1.00 32.56 149 LEU A C 1
ATOM 1189 O O . LEU A 1 149 ? -4.370 -15.139 2.118 1.00 32.56 149 LEU A O 1
ATOM 1193 N N . HIS A 1 150 ? -4.389 -13.934 0.222 1.00 31.02 150 HIS A N 1
ATOM 1194 C CA . HIS A 1 150 ? -4.560 -15.060 -0.703 1.00 31.02 150 HIS A CA 1
ATOM 1195 C C . HIS A 1 150 ? -3.726 -14.865 -1.968 1.00 31.02 150 HIS A C 1
ATOM 1197 O O . HIS A 1 150 ? -3.696 -13.719 -2.469 1.00 31.02 150 HIS A O 1
#

Sequence (150 aa):
MHRSICSQILCLKWFKSPQEEVFTSDSKVSIMDMPDLVMRKILGNVGFTTIMKLRKVCHAFRNFIDDSKLNYGLTQVNVWVQPSLIRVVMFRSSANTIILNYAKYATSSLVNITESDRRSQSNLETPTTDFDESGTRESQLESLIFTALH

Foldseek 3Di:
DDDDDDDDPDPPPPDPDPDDDDDPDPDPDDPLVDDLVVVLVVLLPDAPVVLVVQCVPDPSSVVSSVVVPHCNQWDDWDWDDDPFKIWIWTAGPVRKIWIWIWGHDPVDIDIDIDIDDPVPPDDDDDPPDDDDDDDDDPPPVVCVVVVVVD